Protein AF-A0A0J6UXW9-F1 (afdb_monomer_lite)

Structure (mmCIF, N/CA/C/O backbone):
data_AF-A0A0J6UXW9-F1
#
_entry.id   AF-A0A0J6UXW9-F1
#
loop_
_atom_site.group_PDB
_atom_site.id
_atom_site.type_symbol
_atom_site.label_atom_id
_atom_site.label_alt_id
_atom_site.label_comp_id
_atom_site.label_asym_id
_atom_site.label_entity_id
_atom_site.label_seq_id
_atom_site.pdbx_PDB_ins_code
_atom_site.Cartn_x
_atom_site.Cartn_y
_atom_site.Cartn_z
_atom_site.occupancy
_atom_site.B_iso_or_equiv
_atom_site.auth_seq_id
_atom_site.auth_comp_id
_atom_site.auth_asym_id
_atom_site.auth_atom_id
_atom_site.pdbx_PDB_model_num
ATOM 1 N N . MET A 1 1 ? -4.523 8.954 26.160 1.00 58.16 1 MET A N 1
ATOM 2 C CA . MET A 1 1 ? -5.435 7.818 26.403 1.00 58.16 1 MET A CA 1
ATOM 3 C C . MET A 1 1 ? -4.723 6.572 25.914 1.00 58.16 1 MET A C 1
ATOM 5 O O . MET A 1 1 ? -4.186 6.620 24.818 1.00 58.16 1 MET A O 1
ATOM 9 N N . LEU A 1 2 ? -4.620 5.537 26.744 1.00 75.56 2 LEU A N 1
ATOM 10 C CA . LEU A 1 2 ? -4.043 4.247 26.363 1.00 75.56 2 LEU A CA 1
ATOM 11 C C . LEU A 1 2 ? -5.214 3.295 26.119 1.00 75.56 2 LEU A C 1
ATOM 13 O O . LEU A 1 2 ? -6.050 3.135 27.005 1.00 75.56 2 LEU A O 1
ATOM 17 N N . GLU A 1 3 ? -5.286 2.705 24.932 1.00 87.00 3 GLU A N 1
ATOM 18 C CA . GLU A 1 3 ? -6.268 1.674 24.600 1.00 87.00 3 GLU A CA 1
ATOM 19 C C . GLU A 1 3 ? -5.539 0.337 24.468 1.00 87.00 3 GLU A C 1
ATOM 21 O O . GLU A 1 3 ? -4.525 0.247 23.780 1.00 87.00 3 GLU A O 1
ATOM 26 N N . ASN A 1 4 ? -6.043 -0.695 25.145 1.00 91.44 4 ASN A N 1
ATOM 27 C CA . ASN A 1 4 ? -5.528 -2.053 25.038 1.00 91.44 4 ASN A CA 1
ATOM 28 C C . ASN A 1 4 ? -6.677 -2.991 24.672 1.00 91.44 4 ASN A C 1
ATOM 30 O O . ASN A 1 4 ? -7.685 -3.043 25.376 1.00 91.44 4 ASN A O 1
ATOM 34 N N . VAL A 1 5 ? -6.518 -3.742 23.586 1.00 90.25 5 VAL A N 1
ATOM 35 C CA . VAL A 1 5 ? -7.556 -4.627 23.053 1.00 90.25 5 VAL A CA 1
ATOM 36 C C . VAL A 1 5 ? -7.061 -6.065 23.123 1.00 90.25 5 VAL A C 1
ATOM 38 O O . VAL A 1 5 ? -6.038 -6.404 22.544 1.00 90.25 5 VAL A O 1
ATOM 41 N N . GLY A 1 6 ? -7.789 -6.930 23.834 1.00 92.25 6 GLY A N 1
ATOM 42 C CA . GLY A 1 6 ? -7.345 -8.307 24.091 1.00 92.25 6 GLY A CA 1
ATOM 43 C C . GLY A 1 6 ? -7.546 -9.297 22.937 1.00 92.25 6 GLY A C 1
ATOM 44 O O . GLY A 1 6 ? -7.008 -10.399 22.999 1.00 92.25 6 GLY A O 1
ATOM 45 N N . LYS A 1 7 ? -8.352 -8.952 21.920 1.00 93.56 7 LYS A N 1
ATOM 46 C CA . LYS A 1 7 ? -8.629 -9.820 20.759 1.00 93.56 7 LYS A CA 1
ATOM 47 C C . LYS A 1 7 ? -8.771 -9.041 19.452 1.00 93.56 7 LYS A C 1
ATOM 49 O O . LYS A 1 7 ? -7.867 -9.070 18.631 1.00 93.56 7 LYS A O 1
ATOM 54 N N . ALA A 1 8 ? -9.906 -8.371 19.254 1.00 92.88 8 ALA A N 1
ATOM 55 C CA . ALA A 1 8 ? -10.236 -7.697 18.002 1.00 92.88 8 ALA A CA 1
ATOM 56 C C . ALA A 1 8 ? -10.749 -6.281 18.268 1.00 92.88 8 ALA A C 1
ATOM 58 O O . ALA A 1 8 ? -11.536 -6.068 19.190 1.00 92.88 8 ALA A O 1
ATOM 59 N N . HIS A 1 9 ? -10.309 -5.339 17.439 1.00 93.75 9 HIS A N 1
ATOM 60 C CA . HIS A 1 9 ? -10.804 -3.969 17.392 1.00 93.75 9 HIS A CA 1
ATOM 61 C C . HIS A 1 9 ? -11.436 -3.740 16.018 1.00 93.75 9 HIS A C 1
ATOM 63 O O . HIS A 1 9 ? -10.879 -4.142 14.997 1.00 93.75 9 HIS A O 1
ATOM 69 N N . THR A 1 10 ? -12.604 -3.109 15.976 1.00 93.62 10 THR A N 1
ATOM 70 C CA . THR A 1 10 ? -13.264 -2.716 14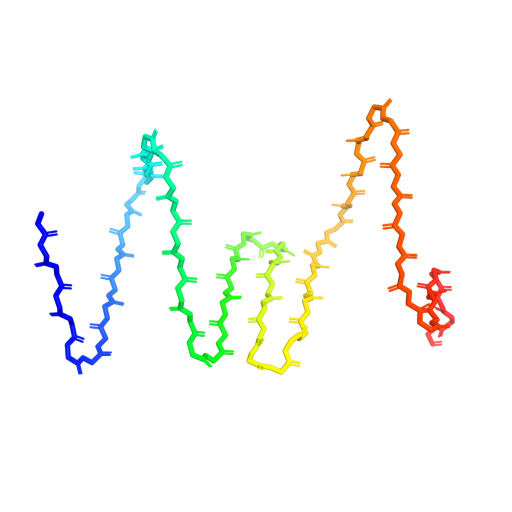.728 1.00 93.62 10 THR A CA 1
ATOM 71 C C . THR A 1 10 ? -13.732 -1.284 14.874 1.00 93.62 10 THR A C 1
ATOM 73 O O . THR A 1 10 ? -14.422 -0.951 15.834 1.00 93.62 10 THR A O 1
ATOM 76 N N . HIS A 1 11 ? -13.356 -0.449 13.911 1.00 93.06 11 HIS A N 1
ATOM 77 C CA . HIS A 1 11 ? -13.751 0.948 13.862 1.00 93.06 11 H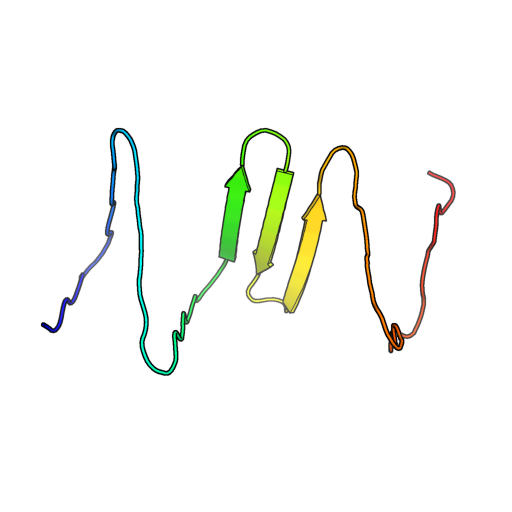IS A CA 1
ATOM 78 C C . HIS A 1 11 ? -14.545 1.193 12.579 1.00 93.06 11 HIS A C 1
ATOM 80 O O . HIS A 1 11 ? -14.086 0.857 11.488 1.00 93.06 11 HIS A O 1
ATOM 86 N N . THR A 1 12 ? -15.749 1.747 12.703 1.00 95.50 12 THR A N 1
ATOM 87 C CA . THR A 1 12 ? -16.637 2.037 11.571 1.00 95.50 12 THR A CA 1
ATOM 88 C C . THR A 1 12 ? -17.035 3.501 11.614 1.00 95.50 12 THR A C 1
ATOM 90 O O . THR A 1 12 ? -17.441 4.006 12.658 1.00 95.50 12 THR A O 1
ATOM 93 N N . VAL A 1 13 ? -16.926 4.176 10.472 1.00 96.31 13 VAL A N 1
ATOM 94 C CA . VAL A 1 13 ? -17.196 5.608 10.326 1.00 96.31 13 VAL A CA 1
ATOM 95 C C . VAL A 1 13 ? -18.125 5.807 9.134 1.00 96.31 13 VAL A C 1
ATOM 97 O O . VAL A 1 13 ? -17.907 5.208 8.085 1.00 96.31 13 VAL A O 1
ATOM 100 N N . GLY A 1 14 ? -19.176 6.613 9.306 1.00 97.25 14 GLY A N 1
ATOM 101 C CA . GLY A 1 14 ? -20.227 6.776 8.293 1.00 97.25 14 GLY A CA 1
ATOM 102 C C . GLY A 1 14 ? -19.877 7.727 7.148 1.00 97.25 14 GLY A C 1
ATOM 103 O O . GLY A 1 14 ? -20.390 7.557 6.049 1.00 97.25 14 GLY A O 1
ATOM 104 N N . GLU A 1 15 ? -19.003 8.707 7.392 1.00 96.75 15 GLU A N 1
ATOM 105 C CA . GLU A 1 15 ? -18.681 9.743 6.403 1.00 96.75 15 GLU A CA 1
ATOM 106 C C . GLU A 1 15 ? -17.176 9.992 6.298 1.00 96.75 15 GLU A C 1
ATOM 108 O O . GLU A 1 15 ? -16.561 9.655 5.288 1.00 96.75 15 GLU A O 1
ATOM 113 N N . GLN A 1 16 ? -16.565 10.565 7.341 1.00 96.44 16 GLN A N 1
ATOM 114 C CA . GLN A 1 16 ? -15.172 11.002 7.296 1.00 96.44 16 GLN A CA 1
ATOM 115 C C . GLN A 1 16 ? -14.403 10.595 8.550 1.00 96.44 16 GLN A C 1
ATOM 117 O O . GLN A 1 16 ? -14.831 10.850 9.673 1.00 96.44 16 GLN A O 1
ATOM 122 N N . PHE A 1 17 ? -13.220 10.022 8.337 1.00 95.81 17 PHE A N 1
ATOM 123 C CA . PHE A 1 17 ? -12.256 9.715 9.384 1.00 95.81 17 PHE A CA 1
ATOM 124 C C . PHE A 1 17 ? -10.960 10.494 9.141 1.00 95.81 17 PHE A C 1
ATOM 126 O O . PHE A 1 17 ? -10.349 10.364 8.081 1.00 95.81 17 PHE A O 1
ATOM 133 N N . VAL A 1 18 ? -10.549 11.312 10.113 1.00 96.00 18 VAL A N 1
ATOM 134 C CA . VAL A 1 18 ? -9.330 12.132 10.046 1.00 96.00 18 VAL A CA 1
ATOM 135 C C . VAL A 1 18 ? -8.458 11.824 11.254 1.00 96.00 18 VAL A C 1
ATOM 137 O O . VAL A 1 18 ? -8.915 11.942 12.390 1.00 96.00 18 VAL A O 1
ATOM 140 N N . ILE A 1 19 ? -7.190 11.485 11.014 1.00 94.75 19 ILE A N 1
ATOM 141 C CA . ILE A 1 19 ? -6.183 11.358 12.070 1.00 94.75 19 ILE A CA 1
ATOM 142 C C . ILE A 1 19 ? -5.132 12.452 11.875 1.00 94.75 19 ILE A C 1
ATOM 144 O O . ILE A 1 19 ? -4.441 12.479 10.861 1.00 94.75 19 ILE A O 1
ATOM 148 N N . ASN A 1 20 ? -4.986 13.326 12.873 1.00 95.94 20 ASN A N 1
ATOM 149 C CA . ASN A 1 20 ? -3.953 14.359 12.903 1.00 95.94 20 ASN A CA 1
ATOM 150 C C . ASN A 1 20 ? -2.867 13.967 13.907 1.00 95.94 20 ASN A C 1
ATOM 152 O O . ASN A 1 20 ? -3.146 13.825 15.098 1.00 95.94 20 ASN A O 1
ATOM 156 N N . VAL A 1 21 ? -1.628 13.817 13.438 1.00 96.25 21 VAL A N 1
ATOM 157 C CA . VAL A 1 21 ? -0.477 13.455 14.275 1.00 96.25 21 VAL A CA 1
ATOM 158 C C . VAL A 1 21 ? 0.570 14.555 14.204 1.00 96.25 21 VAL A C 1
ATOM 160 O O . VAL A 1 21 ? 1.056 14.885 13.131 1.00 96.25 21 VAL A O 1
ATOM 163 N N . GLY A 1 22 ? 0.917 15.133 15.356 1.00 97.69 22 GLY A N 1
ATOM 164 C CA . GLY A 1 22 ? 1.807 16.297 15.413 1.00 97.69 22 GLY A CA 1
ATOM 165 C C . GLY A 1 22 ? 3.303 15.989 15.290 1.00 97.69 22 GLY A C 1
ATOM 166 O O . GLY A 1 22 ? 4.088 16.919 15.138 1.00 97.69 22 GLY A O 1
ATOM 167 N N . LYS A 1 23 ? 3.714 14.719 15.408 1.00 96.44 23 LYS A N 1
ATOM 168 C CA . LYS A 1 23 ? 5.127 14.308 15.332 1.00 96.44 23 LYS A CA 1
ATOM 169 C C . LYS A 1 23 ? 5.323 13.055 14.482 1.00 96.44 23 LYS A C 1
ATOM 171 O O . LYS A 1 23 ? 5.815 13.160 13.370 1.00 96.44 23 LYS A O 1
ATOM 176 N N . GLU A 1 24 ? 4.925 11.892 14.992 1.00 95.94 24 GLU A N 1
ATOM 177 C CA . GLU A 1 24 ? 5.188 10.601 14.351 1.00 95.94 24 GLU A CA 1
ATOM 178 C C . GLU A 1 24 ? 4.018 9.636 14.559 1.00 95.94 24 GLU A C 1
ATOM 180 O O . GLU A 1 24 ? 3.485 9.528 15.666 1.00 95.94 24 GLU A O 1
ATOM 185 N N . MET A 1 25 ? 3.625 8.943 13.488 1.00 95.94 25 MET A N 1
ATOM 186 C CA . MET A 1 25 ? 2.690 7.822 13.526 1.00 95.94 25 MET A CA 1
ATOM 187 C C . MET A 1 25 ? 3.462 6.538 13.228 1.00 95.94 25 MET A C 1
ATOM 189 O O . MET A 1 25 ? 3.975 6.375 12.124 1.00 95.94 25 MET A O 1
ATOM 193 N N . GLN A 1 26 ? 3.483 5.614 14.185 1.00 95.38 26 GLN A N 1
ATOM 194 C CA . GLN A 1 26 ? 4.032 4.275 14.000 1.00 95.38 26 GLN A CA 1
ATOM 195 C C . GLN A 1 26 ? 2.909 3.242 14.101 1.00 95.38 26 GLN A C 1
ATOM 197 O O . GLN A 1 26 ? 2.126 3.256 15.051 1.00 95.38 26 GLN A O 1
ATOM 202 N N . ILE A 1 27 ? 2.845 2.334 13.127 1.00 95.31 27 ILE A N 1
ATOM 203 C CA . ILE A 1 27 ? 1.888 1.227 13.085 1.00 95.31 27 ILE A CA 1
ATOM 204 C C . ILE A 1 27 ? 2.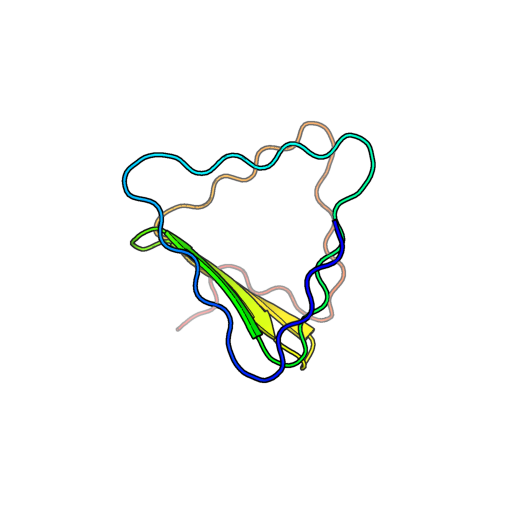691 -0.069 12.950 1.00 95.31 27 ILE A C 1
ATOM 206 O O . ILE A 1 27 ? 3.336 -0.295 11.931 1.00 95.31 27 ILE A O 1
ATOM 210 N N . ASN A 1 28 ? 2.655 -0.911 13.983 1.00 95.88 28 ASN A N 1
ATOM 211 C CA . ASN A 1 28 ? 3.296 -2.226 13.977 1.00 95.88 28 ASN A CA 1
ATOM 212 C C . ASN A 1 28 ? 2.227 -3.299 13.759 1.00 95.88 28 ASN A C 1
ATOM 214 O O . ASN A 1 28 ? 1.257 -3.365 14.516 1.00 95.88 28 ASN A O 1
ATOM 218 N N . VAL A 1 29 ? 2.402 -4.136 12.737 1.00 97.19 29 VAL A N 1
ATOM 219 C CA . VAL A 1 29 ? 1.438 -5.176 12.348 1.00 97.19 29 VAL A CA 1
ATOM 220 C C . VAL A 1 29 ? 2.156 -6.507 12.228 1.00 97.19 29 VAL A C 1
ATOM 222 O O . VAL A 1 29 ? 3.239 -6.568 11.659 1.00 97.19 29 VAL A O 1
ATOM 225 N N . GLY A 1 30 ? 1.557 -7.562 12.784 1.00 97.56 30 GLY A N 1
ATOM 226 C CA . GLY A 1 30 ? 2.195 -8.877 12.858 1.00 97.56 30 GLY A CA 1
ATOM 227 C C . GLY A 1 30 ? 2.173 -9.674 11.554 1.00 97.56 30 GLY A C 1
ATOM 228 O O . GLY A 1 30 ? 3.127 -10.386 11.282 1.00 97.56 30 GLY A O 1
ATOM 229 N N . GLU A 1 31 ? 1.104 -9.558 10.758 1.00 97.81 31 GLU A N 1
ATOM 230 C CA . GLU A 1 31 ? 0.866 -10.455 9.614 1.00 97.81 31 GLU A CA 1
ATOM 231 C C . GLU A 1 31 ? 0.699 -9.698 8.293 1.00 97.81 31 GLU A C 1
ATOM 233 O O . GLU A 1 31 ? 1.511 -9.855 7.386 1.00 97.81 31 GLU A O 1
ATOM 238 N N . VAL A 1 32 ? -0.348 -8.874 8.168 1.00 98.12 32 VAL A N 1
ATOM 239 C CA . VAL A 1 32 ? -0.662 -8.137 6.935 1.00 98.12 32 VAL A CA 1
ATOM 240 C C . VAL A 1 32 ? -1.218 -6.761 7.273 1.00 98.12 32 VAL A C 1
ATOM 242 O O . VAL A 1 32 ? -2.179 -6.647 8.034 1.00 98.12 32 VAL A O 1
ATOM 245 N N . PHE A 1 33 ? -0.660 -5.721 6.658 1.00 98.44 33 PHE A N 1
ATOM 246 C CA . PHE A 1 33 ? -1.244 -4.384 6.630 1.00 98.44 33 PHE A CA 1
ATOM 247 C C . PHE A 1 33 ? -1.779 -4.085 5.232 1.00 98.44 33 PHE A C 1
ATOM 249 O O . PHE A 1 33 ? -1.050 -4.193 4.245 1.00 98.44 33 PHE A O 1
ATOM 256 N N . GLN A 1 34 ? -3.048 -3.686 5.141 1.00 97.88 34 GLN A N 1
ATOM 257 C CA . GLN A 1 34 ? -3.704 -3.425 3.866 1.00 97.88 34 GLN A CA 1
ATOM 258 C C . GLN A 1 34 ? -4.545 -2.147 3.902 1.00 97.88 34 GLN A C 1
ATOM 260 O O . GLN A 1 34 ? -5.331 -1.928 4.821 1.00 97.88 34 GLN A O 1
ATOM 265 N N . VAL A 1 35 ? -4.426 -1.341 2.847 1.00 97.94 35 VAL A N 1
ATOM 266 C CA . VAL A 1 35 ? -5.326 -0.225 2.541 1.00 97.94 35 VAL A CA 1
ATOM 267 C C . VAL A 1 35 ? -6.068 -0.560 1.252 1.00 97.94 35 VAL A C 1
ATOM 269 O O . VAL A 1 35 ? -5.446 -0.699 0.197 1.00 97.94 35 VAL A O 1
ATOM 272 N N . VAL A 1 36 ? -7.392 -0.700 1.334 1.00 97.88 36 VAL A N 1
ATOM 273 C CA . VAL A 1 36 ? -8.263 -1.013 0.190 1.00 97.88 36 VAL A CA 1
ATOM 274 C C . VAL A 1 36 ? -9.163 0.177 -0.104 1.00 97.88 36 VAL A C 1
ATOM 276 O O . VAL A 1 36 ? -9.912 0.624 0.761 1.00 97.88 36 VAL A O 1
ATOM 279 N N . VAL A 1 37 ? -9.119 0.667 -1.343 1.00 97.38 37 VAL A N 1
ATOM 280 C CA . VAL A 1 37 ? -9.987 1.747 -1.829 1.00 97.38 37 VAL A CA 1
ATOM 281 C C . VAL A 1 37 ? -10.536 1.356 -3.197 1.00 97.38 37 VAL A C 1
ATOM 283 O O . VAL A 1 37 ? -9.881 1.531 -4.227 1.00 97.38 37 VAL A O 1
ATOM 286 N N . GLY A 1 38 ? -11.750 0.803 -3.228 1.00 97.19 38 GLY A N 1
ATOM 287 C CA . GLY A 1 38 ? -12.366 0.324 -4.467 1.00 97.19 38 GLY A CA 1
ATOM 288 C C . GLY A 1 38 ? -11.479 -0.699 -5.190 1.00 97.19 38 GLY A C 1
ATOM 289 O O . GLY A 1 38 ? -11.279 -1.801 -4.696 1.00 97.19 38 GLY A O 1
ATOM 290 N N . LYS A 1 39 ? -10.951 -0.331 -6.368 1.00 97.62 39 LYS A N 1
ATOM 291 C CA . LYS A 1 39 ? -10.062 -1.182 -7.191 1.00 97.62 39 LYS A CA 1
ATOM 292 C C . LYS A 1 39 ? -8.571 -1.044 -6.859 1.00 97.62 39 LYS A C 1
ATOM 294 O O . LYS A 1 39 ? -7.761 -1.721 -7.486 1.00 97.62 39 LYS A O 1
ATOM 299 N N . SER A 1 40 ? -8.210 -0.144 -5.951 1.00 98.50 40 SER A N 1
ATOM 300 C CA . SER A 1 40 ? -6.821 0.118 -5.585 1.00 98.50 40 SER A CA 1
ATOM 301 C C . SER A 1 40 ? -6.487 -0.543 -4.256 1.00 98.50 40 SER A C 1
ATOM 303 O O . SER A 1 40 ? -7.275 -0.467 -3.308 1.00 98.50 40 SER A O 1
ATOM 305 N N . THR A 1 41 ? -5.305 -1.149 -4.169 1.00 98.31 41 THR A N 1
ATOM 306 C CA . THR A 1 41 ? -4.796 -1.729 -2.922 1.00 98.31 41 THR A CA 1
ATOM 307 C C . THR A 1 41 ? -3.333 -1.370 -2.699 1.00 98.31 41 THR A C 1
ATOM 309 O O . THR A 1 41 ? -2.538 -1.332 -3.638 1.00 98.31 41 THR A O 1
ATOM 312 N N . LEU A 1 42 ? -2.984 -1.142 -1.436 1.00 98.44 42 LEU A N 1
ATOM 313 C CA . LEU A 1 42 ? -1.620 -1.199 -0.919 1.00 98.44 42 LEU A CA 1
ATOM 314 C C . LEU A 1 42 ? -1.593 -2.316 0.121 1.00 98.44 42 LEU A C 1
ATOM 316 O O . LEU A 1 42 ? -2.372 -2.271 1.070 1.00 98.44 42 LEU A O 1
ATOM 320 N N . THR A 1 43 ? -0.740 -3.316 -0.067 1.00 98.38 43 THR A N 1
ATOM 321 C CA . THR A 1 43 ? -0.605 -4.456 0.852 1.00 98.38 43 THR A CA 1
ATOM 322 C C . THR A 1 43 ? 0.859 -4.659 1.216 1.00 98.38 43 THR A C 1
ATOM 324 O O . THR A 1 43 ? 1.717 -4.636 0.334 1.00 98.38 43 THR A O 1
ATOM 327 N N . MET A 1 44 ? 1.121 -4.861 2.503 1.00 98.56 44 MET A N 1
ATOM 328 C CA . MET A 1 44 ? 2.409 -5.267 3.063 1.00 98.56 44 MET A CA 1
ATOM 329 C C . MET A 1 44 ? 2.192 -6.514 3.915 1.00 98.56 44 MET A C 1
ATOM 331 O O . MET A 1 44 ? 1.207 -6.566 4.654 1.00 98.56 44 MET A O 1
ATOM 335 N N . ASP A 1 45 ? 3.084 -7.494 3.831 1.00 98.44 45 ASP A N 1
ATOM 336 C CA . ASP A 1 45 ? 3.019 -8.708 4.650 1.00 98.44 45 ASP A CA 1
ATOM 337 C C . ASP A 1 45 ? 4.274 -8.919 5.508 1.00 98.44 45 ASP A C 1
ATOM 339 O O . ASP A 1 45 ? 5.299 -8.253 5.341 1.00 98.44 45 ASP A O 1
ATOM 343 N N . LYS A 1 46 ? 4.178 -9.861 6.450 1.00 98.44 46 LYS A N 1
ATOM 344 C CA . LYS A 1 46 ? 5.262 -10.250 7.363 1.00 98.44 46 LYS A CA 1
ATOM 345 C C . LYS A 1 46 ? 6.510 -10.797 6.667 1.00 98.44 46 LYS A C 1
ATOM 347 O O . LYS A 1 46 ? 7.570 -10.843 7.285 1.00 98.44 46 LYS A O 1
ATOM 352 N N . ASP A 1 47 ? 6.388 -11.221 5.411 1.00 98.25 47 ASP A N 1
ATOM 353 C CA . ASP A 1 47 ? 7.487 -11.770 4.617 1.00 98.25 47 ASP A CA 1
ATOM 354 C C . ASP A 1 47 ? 8.220 -10.663 3.837 1.00 98.25 47 ASP A C 1
ATOM 356 O O . ASP A 1 47 ? 9.205 -10.923 3.144 1.00 98.25 47 ASP A O 1
ATOM 360 N N . GLY A 1 48 ? 7.782 -9.409 3.997 1.00 97.31 48 GLY A N 1
ATOM 361 C CA . GLY A 1 48 ? 8.399 -8.226 3.412 1.00 97.31 48 GLY A CA 1
ATOM 362 C C . GLY A 1 48 ? 7.918 -7.917 1.998 1.00 97.31 48 GLY A C 1
ATOM 363 O O . GLY A 1 48 ? 8.499 -7.049 1.342 1.00 97.31 48 GLY A O 1
ATOM 364 N N . ASN A 1 49 ? 6.871 -8.587 1.506 1.00 98.12 49 ASN A N 1
ATOM 365 C CA . ASN A 1 49 ? 6.314 -8.265 0.198 1.00 98.12 49 ASN A CA 1
ATOM 366 C C . ASN A 1 49 ? 5.514 -6.966 0.281 1.00 98.12 49 ASN A C 1
ATOM 368 O O . ASN A 1 49 ? 4.694 -6.776 1.178 1.00 98.12 49 ASN A O 1
ATOM 372 N N . VAL A 1 50 ? 5.712 -6.092 -0.706 1.00 98.00 50 VAL A N 1
ATOM 373 C CA . VAL A 1 50 ? 4.960 -4.843 -0.857 1.00 98.00 50 VAL A CA 1
ATOM 374 C C . VAL A 1 50 ? 4.290 -4.849 -2.221 1.00 98.00 50 VAL A C 1
ATOM 376 O O . VAL A 1 50 ? 4.956 -4.943 -3.250 1.00 98.00 50 VAL A O 1
ATOM 379 N N . THR A 1 51 ? 2.964 -4.743 -2.234 1.00 98.00 51 THR A N 1
ATOM 380 C CA . THR A 1 51 ? 2.162 -4.780 -3.460 1.00 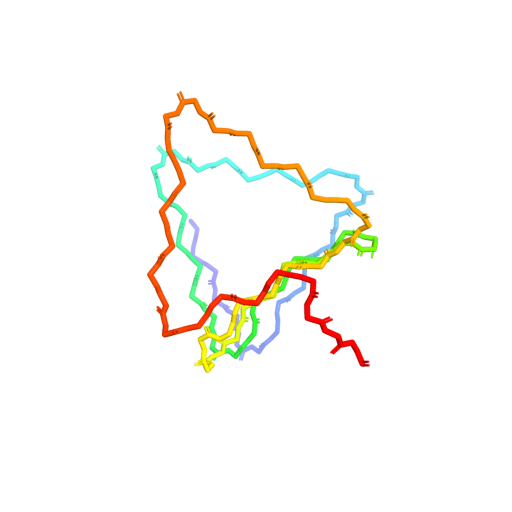98.00 51 THR A CA 1
ATOM 381 C C . THR A 1 51 ? 1.301 -3.532 -3.570 1.00 98.00 51 THR A C 1
ATOM 383 O O . THR A 1 51 ? 0.539 -3.213 -2.656 1.00 98.00 51 THR A O 1
ATOM 386 N N . ILE A 1 52 ? 1.380 -2.862 -4.721 1.00 97.88 52 ILE A N 1
ATOM 387 C CA . ILE A 1 52 ? 0.479 -1.772 -5.099 1.00 97.88 52 ILE A CA 1
ATOM 388 C C . ILE A 1 52 ? -0.266 -2.198 -6.356 1.00 97.88 52 ILE A C 1
ATOM 390 O O . ILE A 1 52 ? 0.352 -2.465 -7.386 1.00 97.88 52 ILE A O 1
ATOM 394 N N . THR A 1 53 ? -1.594 -2.249 -6.286 1.00 97.69 53 THR A N 1
ATOM 395 C CA . THR A 1 53 ? -2.438 -2.546 -7.449 1.00 97.69 53 THR A CA 1
ATOM 396 C C . THR A 1 53 ? -3.454 -1.441 -7.684 1.00 97.69 53 THR A C 1
ATOM 398 O O . THR A 1 53 ? -3.865 -0.737 -6.761 1.00 97.69 53 THR A O 1
ATOM 401 N N . GLY A 1 54 ? -3.845 -1.266 -8.943 1.00 97.62 54 GLY A N 1
ATOM 402 C CA . GLY A 1 54 ? -4.835 -0.282 -9.355 1.00 97.62 54 GLY A CA 1
ATOM 403 C C . GLY A 1 54 ? -4.969 -0.232 -10.873 1.00 97.62 54 GLY A C 1
ATOM 404 O O . GLY A 1 54 ? -4.334 -0.995 -11.599 1.00 97.62 54 GLY A O 1
ATOM 405 N N . THR A 1 55 ? -5.805 0.677 -11.369 1.00 98.00 55 THR A N 1
ATOM 406 C CA . THR A 1 55 ? -6.049 0.836 -12.814 1.00 98.00 55 THR A CA 1
ATOM 407 C C . THR A 1 55 ? -5.063 1.783 -13.497 1.00 98.00 55 THR A C 1
ATOM 409 O O . THR A 1 55 ? -4.821 1.660 -14.693 1.00 98.00 55 THR A O 1
ATOM 412 N N . LYS A 1 56 ? -4.518 2.755 -12.760 1.00 97.19 56 LYS A N 1
ATOM 413 C CA . LYS A 1 56 ? -3.525 3.725 -13.235 1.00 97.19 56 LYS A CA 1
ATOM 414 C C . LYS A 1 56 ? -2.622 4.108 -12.070 1.00 97.19 56 LYS A C 1
ATOM 416 O O . LYS A 1 56 ? -3.122 4.409 -10.990 1.00 97.19 56 LYS A O 1
ATOM 421 N N . MET A 1 57 ? -1.317 4.152 -12.315 1.00 96.31 57 MET A N 1
ATOM 422 C CA . MET A 1 57 ? -0.325 4.697 -11.392 1.00 96.31 57 MET A CA 1
ATOM 423 C C . MET A 1 57 ? 0.340 5.905 -12.055 1.00 96.31 57 MET A C 1
ATOM 425 O O . MET A 1 57 ? 0.779 5.819 -13.199 1.00 96.31 57 MET A O 1
ATOM 429 N N . LEU A 1 58 ? 0.377 7.037 -11.353 1.00 96.44 58 LEU A N 1
ATOM 430 C CA . LEU A 1 58 ? 1.155 8.214 -11.734 1.00 96.44 58 LEU A CA 1
ATOM 431 C C . LEU A 1 58 ? 2.256 8.395 -10.694 1.00 96.44 58 LEU A C 1
ATOM 433 O O . LEU A 1 58 ? 1.970 8.459 -9.502 1.00 96.44 58 LEU A O 1
ATOM 437 N N . LEU A 1 59 ? 3.494 8.494 -11.161 1.00 95.31 59 LEU A N 1
ATOM 438 C CA . LEU A 1 59 ? 4.671 8.720 -10.338 1.00 95.31 59 LEU A CA 1
ATOM 439 C C . LEU A 1 59 ? 5.243 10.099 -10.684 1.00 95.31 59 LEU A C 1
ATOM 441 O O . LEU A 1 59 ? 5.792 10.281 -11.767 1.00 95.31 59 LEU A O 1
ATOM 445 N N . GLY A 1 60 ? 5.044 11.081 -9.803 1.00 94.81 60 GLY A N 1
ATOM 446 C CA . GLY A 1 60 ? 5.498 12.459 -9.997 1.00 94.81 60 GLY A CA 1
ATOM 447 C C . GLY A 1 60 ? 6.616 12.803 -9.022 1.00 94.81 60 GLY A C 1
ATOM 448 O O . GLY A 1 60 ? 6.366 12.908 -7.825 1.00 94.81 60 GLY A O 1
ATOM 449 N N . PHE A 1 61 ? 7.829 12.995 -9.536 1.00 96.56 61 PHE A N 1
ATOM 450 C CA . PHE A 1 61 ? 9.014 13.309 -8.738 1.00 96.56 61 PHE A CA 1
ATOM 451 C C . PHE A 1 61 ? 9.737 14.520 -9.333 1.00 96.56 61 PHE A C 1
ATOM 453 O O . PHE A 1 61 ? 9.827 14.640 -10.553 1.00 96.56 61 PHE A O 1
ATOM 460 N N . SER A 1 62 ? 10.231 15.423 -8.483 1.00 97.31 62 SER A N 1
ATOM 461 C CA . SER A 1 62 ? 10.932 16.646 -8.906 1.00 97.31 62 SER A CA 1
ATOM 462 C C . SER A 1 62 ? 12.442 16.478 -9.079 1.00 97.31 62 SER A C 1
ATOM 464 O O . SER A 1 62 ? 13.064 17.327 -9.706 1.00 97.31 62 SER A O 1
ATOM 466 N N . ASP A 1 63 ? 13.023 15.429 -8.494 1.00 98.06 63 ASP A N 1
ATOM 467 C CA . ASP A 1 63 ? 14.464 15.158 -8.529 1.00 98.06 63 ASP A CA 1
ATOM 468 C C . ASP A 1 63 ? 14.746 13.800 -9.191 1.00 98.06 63 ASP A C 1
ATOM 470 O O . ASP A 1 63 ? 14.980 13.740 -10.396 1.00 98.06 63 ASP A O 1
ATOM 474 N N . SER A 1 64 ? 14.647 12.687 -8.453 1.00 95.75 64 SER A N 1
ATOM 475 C CA . SER A 1 64 ? 14.965 11.365 -9.006 1.00 95.75 64 SER A CA 1
ATOM 476 C C . SER A 1 64 ? 14.162 10.213 -8.394 1.00 95.75 64 SER A C 1
ATOM 478 O O . SER A 1 64 ? 13.524 10.343 -7.348 1.00 95.75 64 SER A O 1
ATOM 480 N N . VAL A 1 65 ? 14.198 9.069 -9.087 1.00 96.12 65 VAL A N 1
ATOM 481 C CA . VAL A 1 65 ? 13.694 7.768 -8.628 1.00 96.12 65 VAL A CA 1
ATOM 482 C C . VAL A 1 65 ? 14.839 6.772 -8.693 1.00 96.12 65 VAL A C 1
ATOM 484 O O . VAL A 1 65 ? 15.434 6.593 -9.754 1.00 96.12 65 VAL A O 1
ATOM 487 N N . THR A 1 66 ? 15.101 6.084 -7.584 1.00 95.88 66 THR A N 1
ATOM 488 C CA . THR A 1 66 ? 16.172 5.086 -7.484 1.00 95.88 66 THR A CA 1
ATOM 489 C C . THR A 1 66 ? 15.597 3.755 -7.022 1.00 95.88 66 THR A C 1
ATOM 491 O O . THR A 1 66 ? 14.877 3.702 -6.027 1.00 95.88 66 THR A O 1
ATOM 494 N N . ALA A 1 67 ? 15.933 2.673 -7.726 1.00 95.12 67 ALA A N 1
ATOM 495 C CA . ALA A 1 67 ? 15.504 1.318 -7.396 1.00 95.12 67 ALA A CA 1
ATOM 496 C C . ALA A 1 67 ? 16.717 0.389 -7.269 1.00 95.12 67 ALA A C 1
ATOM 498 O O . ALA A 1 67 ? 17.513 0.266 -8.198 1.00 95.12 67 ALA A O 1
ATOM 499 N N . PHE A 1 68 ? 16.831 -0.291 -6.127 1.00 94.81 68 PHE A N 1
ATOM 500 C CA . PHE A 1 68 ? 17.864 -1.293 -5.873 1.00 94.81 68 PHE A CA 1
ATOM 501 C C . PHE A 1 68 ? 17.228 -2.676 -5.850 1.00 94.81 68 PHE A C 1
ATOM 503 O O . PHE A 1 68 ? 16.465 -3.006 -4.945 1.00 94.81 68 PHE A O 1
ATOM 510 N N . SER A 1 69 ? 17.527 -3.493 -6.853 1.00 95.38 69 SER A N 1
ATOM 511 C CA . SER A 1 69 ? 17.054 -4.874 -6.914 1.00 95.38 69 SER A CA 1
ATOM 512 C C . SER A 1 69 ? 17.989 -5.724 -7.768 1.00 95.38 69 SER A C 1
ATOM 514 O O . SER A 1 69 ? 18.839 -5.201 -8.488 1.00 95.38 69 SER A O 1
ATOM 516 N N . LYS A 1 70 ? 17.833 -7.049 -7.683 1.00 97.69 70 LYS A N 1
ATOM 517 C CA . LYS A 1 70 ? 18.527 -7.972 -8.590 1.00 97.69 70 LYS A CA 1
ATOM 518 C C . LYS A 1 70 ? 17.951 -7.922 -10.009 1.00 97.69 70 LYS A C 1
ATOM 520 O O . LYS A 1 70 ? 18.707 -8.066 -10.961 1.00 97.69 70 LYS A O 1
ATOM 525 N N . VAL A 1 71 ? 16.634 -7.748 -10.140 1.00 96.44 71 VAL A N 1
ATOM 526 C CA . VAL A 1 71 ? 15.898 -7.730 -11.413 1.00 96.44 71 VAL A CA 1
ATOM 527 C C . VAL A 1 71 ? 14.749 -6.728 -11.306 1.00 96.44 71 VAL A C 1
ATOM 529 O O . VAL A 1 71 ? 14.038 -6.721 -10.302 1.00 96.44 71 VAL A O 1
ATOM 532 N N . ILE A 1 72 ? 14.556 -5.923 -12.355 1.00 96.19 72 ILE A N 1
ATOM 533 C CA . ILE A 1 72 ? 13.370 -5.080 -12.543 1.00 96.19 72 ILE A CA 1
ATOM 534 C C . ILE A 1 72 ? 12.683 -5.514 -13.833 1.00 96.19 72 ILE A C 1
ATOM 536 O O . ILE A 1 72 ? 13.221 -5.311 -14.921 1.00 96.19 72 ILE A O 1
ATOM 540 N N . ASP A 1 73 ? 11.473 -6.046 -13.699 1.00 95.31 73 ASP A N 1
ATOM 541 C CA . ASP A 1 73 ? 10.623 -6.384 -14.834 1.00 95.31 73 ASP A CA 1
ATOM 542 C C . ASP A 1 73 ? 9.607 -5.267 -15.092 1.00 95.31 73 ASP A C 1
ATOM 544 O O . ASP A 1 73 ? 8.725 -4.996 -14.275 1.00 95.31 73 ASP A O 1
ATOM 548 N N . LEU A 1 74 ? 9.711 -4.627 -16.259 1.00 94.19 74 LEU A N 1
ATOM 549 C CA . LEU A 1 74 ? 8.751 -3.632 -16.737 1.00 94.19 74 LEU A CA 1
ATOM 550 C C . LEU A 1 74 ? 8.039 -4.176 -17.970 1.00 94.19 74 LEU A C 1
ATOM 552 O O . LEU A 1 74 ? 8.638 -4.304 -19.035 1.00 94.19 74 LEU A O 1
ATOM 556 N N . ASN A 1 75 ? 6.749 -4.478 -17.806 1.00 93.06 75 ASN A N 1
ATOM 557 C CA . ASN A 1 75 ? 5.935 -5.174 -18.804 1.00 93.06 75 ASN A CA 1
ATOM 558 C C . ASN A 1 75 ? 6.539 -6.532 -19.237 1.00 93.06 75 ASN A C 1
ATOM 560 O O . ASN A 1 75 ? 6.761 -6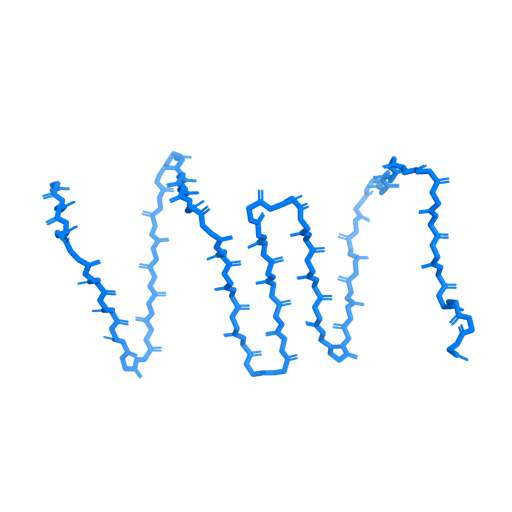.751 -20.433 1.00 93.06 75 ASN A O 1
ATOM 564 N N . PRO A 1 76 ? 6.829 -7.452 -18.291 1.00 94.62 76 PRO A N 1
ATOM 565 C CA . PRO A 1 76 ? 7.246 -8.800 -18.659 1.00 94.62 76 PRO A CA 1
ATOM 566 C C . PRO A 1 76 ? 6.142 -9.478 -19.482 1.00 94.62 76 PRO A C 1
ATOM 568 O O . PRO A 1 76 ? 4.952 -9.202 -19.299 1.00 94.62 76 PRO A O 1
ATOM 571 N N . LYS A 1 77 ? 6.527 -10.376 -20.396 1.00 90.06 77 LYS A N 1
ATOM 572 C CA . LYS A 1 77 ? 5.548 -11.192 -21.125 1.00 90.06 77 LYS A CA 1
ATOM 573 C C . LYS A 1 77 ? 4.759 -12.022 -20.111 1.00 90.06 77 LYS A C 1
ATOM 575 O O . LYS A 1 77 ? 5.360 -12.668 -19.256 1.00 90.06 77 LYS A O 1
ATOM 580 N N . ARG A 1 78 ? 3.434 -11.951 -20.209 1.00 66.81 78 ARG A N 1
ATOM 581 C CA . ARG A 1 78 ? 2.528 -12.826 -19.466 1.00 66.81 78 ARG A CA 1
ATOM 582 C C . ARG A 1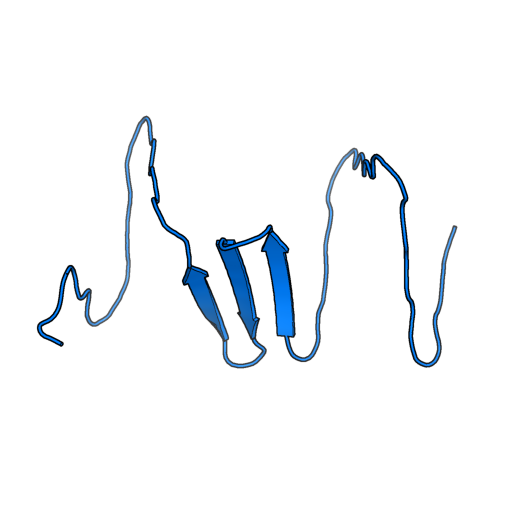 78 ? 2.518 -14.225 -20.055 1.00 66.81 78 ARG A C 1
ATOM 584 O O . ARG A 1 78 ? 2.634 -14.322 -21.299 1.00 66.81 78 ARG A O 1
#

Foldseek 3Di:
DDDDDPDDDDDDDDPDDDDDDPPDDDDDDQAKDWDDDPQWIWIAGPVGDTDTDDDDDDDDDDPDDDDDDPDDDDPDDD

Sequence (78 aa):
MLENVGKAHTHTVGEQFVINVGKEMQINVGEVFQVVVGKSTLTMDKDGNVTITGTKMLLGFSDSVTAFSKVIDLNPKR

Secondary structure (DSSP, 8-state):
-----SS------SS------SS------SSEEEEEETTEEEEEETT--EEEE-S------SS------S---SS---

Radius of gyration: 17.39 Å; chains: 1; bounding box: 39×30×48 Å

pLDDT: mean 94.99, std 6.19, range [58.16, 98.56]

Organism: NCBI:txid1187852